Protein AF-A0A5K1BWI5-F1 (afdb_monomer_lite)

Foldseek 3Di:
DDWDWDDPVVDTDIDDDDDPVVVVVVVVVVVVCVVVCVVVVVDDPPDDDDPVDDPVVVVVVVVVVCVPDPCSVPCPPNDDDDDDDDDDPCPVVPDDPVVVD

Sequence (101 aa):
VGIEFMDLYSYLIPVYEIEPLEKITDAYLDQYLWYEGDKRHLFPNWIKPADSEPPPLLVYKWCQGINNLQDVWDTSEGQCVVMLQTKFEKFFEKIDLTLLN

Secondary structure (DSSP, 8-state):
-EEEEEE-SS-EEEEEE--HHHHHHHHHHHHHHHHHHHHTT-S-TTSSS-TT--HHHHHHHHHHHHHTSTTTT--TTS----------TTTGGG--HHHH-

Organism: NCBI:txid210225

Structure (mmCIF, N/CA/C/O backbone):
data_AF-A0A5K1BWI5-F1
#
_entry.id   AF-A0A5K1BWI5-F1
#
loop_
_atom_site.group_PDB
_atom_site.id
_atom_site.type_symbol
_atom_site.label_atom_id
_atom_site.label_alt_id
_atom_site.label_comp_id
_atom_site.label_asym_id
_atom_site.label_entity_id
_atom_site.label_seq_id
_atom_site.pdbx_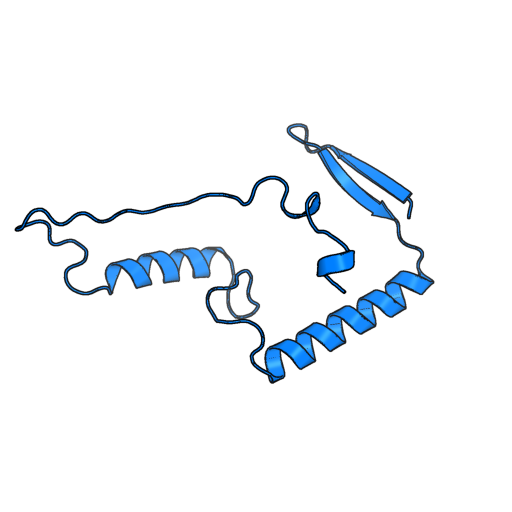PDB_ins_code
_atom_site.Cartn_x
_atom_site.Cartn_y
_atom_site.Cartn_z
_atom_site.occupancy
_atom_site.B_iso_or_equiv
_atom_site.auth_seq_id
_atom_site.auth_comp_id
_atom_site.auth_asym_id
_atom_site.auth_atom_id
_atom_site.pdbx_PDB_model_num
ATOM 1 N N . VAL A 1 1 ? 21.129 1.675 -16.507 1.00 76.81 1 VAL A N 1
ATOM 2 C CA . VAL A 1 1 ? 20.264 2.501 -15.637 1.00 76.81 1 VAL A CA 1
ATOM 3 C C . VAL A 1 1 ? 21.103 3.571 -14.960 1.00 76.81 1 VAL A C 1
ATOM 5 O O . VAL A 1 1 ? 21.991 3.223 -14.187 1.00 76.81 1 VAL A O 1
ATOM 8 N N . GLY A 1 2 ? 20.886 4.841 -15.305 1.00 90.56 2 GLY A N 1
ATOM 9 C CA . GLY A 1 2 ? 21.454 5.977 -14.570 1.00 90.56 2 GLY A CA 1
ATOM 10 C C . GLY A 1 2 ? 20.673 6.227 -13.277 1.00 90.56 2 GLY A C 1
ATOM 11 O O . GLY A 1 2 ? 19.509 5.833 -13.183 1.00 90.56 2 GLY A O 1
ATOM 12 N N . ILE A 1 3 ? 21.300 6.852 -12.279 1.00 95.31 3 ILE A N 1
ATOM 13 C CA . ILE A 1 3 ? 20.622 7.269 -11.047 1.00 95.31 3 ILE A CA 1
ATOM 14 C C . ILE A 1 3 ? 20.948 8.728 -10.740 1.00 95.31 3 ILE A C 1
ATOM 16 O O . ILE A 1 3 ? 22.113 9.122 -10.682 1.00 95.31 3 ILE A O 1
ATOM 20 N N . GLU A 1 4 ? 19.901 9.508 -10.515 1.00 96.19 4 GLU A N 1
ATOM 21 C CA . GLU A 1 4 ? 19.967 10.880 -10.026 1.00 96.19 4 GLU A CA 1
ATOM 22 C C . GLU A 1 4 ? 19.163 10.995 -8.731 1.00 96.19 4 GLU A C 1
ATOM 24 O O . GLU A 1 4 ? 18.343 10.133 -8.411 1.00 96.19 4 GLU A O 1
ATOM 29 N N . PHE A 1 5 ? 19.394 12.058 -7.964 1.00 96.69 5 PHE A N 1
ATOM 30 C CA . PHE A 1 5 ? 18.642 12.318 -6.742 1.00 96.69 5 PHE A CA 1
ATOM 31 C C . PHE A 1 5 ? 17.897 13.637 -6.862 1.00 96.69 5 PHE A C 1
ATOM 33 O O . PHE A 1 5 ? 18.501 14.694 -7.034 1.00 96.69 5 PHE A O 1
ATOM 40 N N . MET A 1 6 ? 16.575 13.562 -6.738 1.00 96.88 6 MET A N 1
ATOM 41 C CA . MET A 1 6 ? 15.735 14.738 -6.596 1.00 96.88 6 MET A CA 1
ATOM 42 C C . MET A 1 6 ? 15.766 15.191 -5.140 1.00 96.88 6 MET A C 1
ATOM 44 O O . MET A 1 6 ? 15.437 14.419 -4.236 1.00 96.88 6 MET A O 1
ATOM 48 N N . ASP A 1 7 ? 16.157 16.442 -4.925 1.00 97.06 7 ASP A N 1
ATOM 49 C CA . ASP A 1 7 ? 16.208 17.045 -3.600 1.00 97.06 7 ASP A CA 1
ATOM 50 C C . ASP A 1 7 ? 14.876 17.724 -3.260 1.00 97.06 7 ASP A C 1
ATOM 52 O O . ASP A 1 7 ? 14.443 18.654 -3.941 1.00 97.06 7 ASP A O 1
ATOM 56 N N . LEU A 1 8 ? 14.220 17.248 -2.198 1.00 96.25 8 LEU A N 1
ATOM 57 C CA . LEU A 1 8 ? 13.012 17.853 -1.632 1.00 96.25 8 LEU A CA 1
ATOM 58 C C . LEU A 1 8 ? 13.313 18.676 -0.370 1.00 96.25 8 LEU A C 1
ATOM 60 O O . LEU A 1 8 ? 12.422 18.901 0.455 1.00 96.25 8 LEU A O 1
ATOM 64 N N . TYR A 1 9 ? 14.579 19.058 -0.173 1.00 95.25 9 TYR A N 1
ATOM 65 C CA . TYR A 1 9 ? 15.145 19.811 0.955 1.00 95.25 9 TYR A CA 1
ATOM 66 C C . TYR A 1 9 ? 15.012 19.151 2.336 1.00 95.25 9 TYR A C 1
ATOM 68 O O . TYR A 1 9 ? 15.568 19.632 3.321 1.00 95.25 9 TYR A O 1
ATOM 76 N N . SER A 1 10 ? 14.271 18.050 2.421 1.00 96.81 10 SER A N 1
ATOM 77 C CA . SER A 1 10 ? 13.993 17.281 3.636 1.00 96.81 10 SER A CA 1
ATOM 78 C C . SER A 1 10 ? 14.459 15.834 3.509 1.00 96.81 10 SER A C 1
ATOM 80 O O . SER A 1 10 ? 14.918 15.238 4.479 1.00 96.81 10 SER A O 1
ATOM 82 N N . TYR A 1 11 ? 14.366 15.278 2.306 1.00 95.25 11 TYR A N 1
ATOM 83 C CA . TYR A 1 11 ? 14.877 13.969 1.939 1.00 95.25 11 TYR A CA 1
ATOM 84 C C . TYR A 1 11 ? 15.168 13.945 0.438 1.00 95.25 11 TYR A C 1
ATOM 86 O O . TYR A 1 11 ? 14.705 14.805 -0.316 1.00 95.25 11 TYR A O 1
ATOM 94 N N . LEU A 1 12 ? 15.945 12.949 0.022 1.00 96.44 12 LEU A N 1
ATOM 95 C CA . LEU A 1 12 ? 16.287 12.713 -1.374 1.00 96.44 12 LEU A CA 1
ATOM 96 C C . LEU A 1 12 ? 15.433 11.571 -1.924 1.00 96.44 12 LEU A C 1
ATOM 98 O O . LEU A 1 12 ? 15.242 10.559 -1.244 1.00 96.44 12 LEU A O 1
ATOM 102 N N . ILE A 1 13 ? 14.955 11.716 -3.157 1.00 96.81 13 ILE A N 1
ATOM 103 C CA . ILE A 1 13 ? 14.265 10.651 -3.891 1.00 96.81 13 ILE A CA 1
ATOM 104 C C . ILE A 1 13 ? 15.173 10.170 -5.028 1.00 96.81 13 ILE A C 1
ATOM 106 O O . ILE A 1 13 ? 15.614 11.005 -5.822 1.00 96.81 13 ILE A O 1
ATOM 110 N N . PRO A 1 14 ? 15.449 8.858 -5.145 1.00 96.69 14 PRO A N 1
ATOM 111 C CA . PRO A 1 14 ? 16.168 8.324 -6.293 1.00 96.69 14 PRO A CA 1
ATOM 112 C C . PRO A 1 14 ? 15.294 8.389 -7.553 1.00 96.69 14 PRO A C 1
ATOM 114 O O . PRO A 1 14 ? 14.138 7.964 -7.547 1.00 96.69 14 PRO A O 1
ATOM 117 N N . VAL A 1 15 ? 15.861 8.897 -8.642 1.00 97.00 15 VAL A N 1
ATOM 118 C CA . VAL A 1 15 ? 15.256 8.949 -9.975 1.00 97.00 15 VAL A CA 1
ATOM 119 C C . VAL A 1 15 ? 16.095 8.081 -10.904 1.00 97.00 15 VAL A C 1
ATOM 121 O O . VAL A 1 15 ? 17.294 8.307 -11.063 1.00 97.00 15 VAL A O 1
ATOM 124 N N . TYR A 1 16 ? 15.468 7.068 -11.499 1.00 96.56 16 TYR A N 1
ATOM 125 C CA . TYR A 1 16 ? 16.145 6.102 -12.361 1.00 96.56 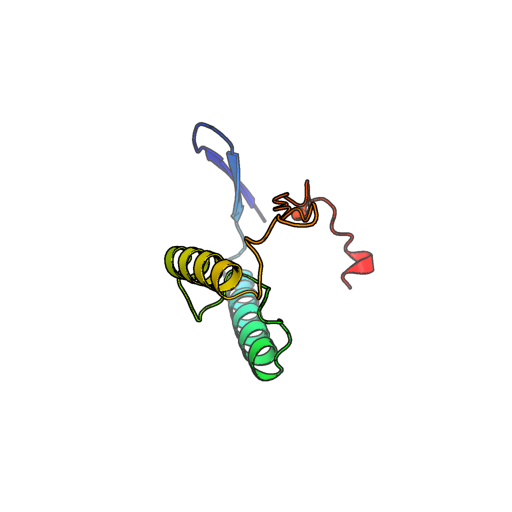16 TYR A CA 1
ATOM 126 C C . TYR A 1 16 ? 15.972 6.460 -13.836 1.00 96.56 16 TYR A C 1
ATOM 128 O O . TYR A 1 16 ? 14.852 6.626 -14.324 1.00 96.56 16 TYR A O 1
ATOM 136 N N . GLU A 1 17 ? 17.083 6.521 -14.565 1.00 96.19 17 GLU A N 1
ATOM 137 C CA . GLU A 1 17 ? 17.086 6.722 -16.009 1.00 96.19 17 GLU A CA 1
ATOM 138 C C . GLU A 1 17 ? 17.239 5.379 -16.735 1.00 96.19 17 GLU A C 1
ATOM 140 O O . GLU A 1 17 ? 18.283 4.721 -16.671 1.00 96.19 17 GLU A O 1
ATOM 145 N N . ILE A 1 18 ? 16.170 4.975 -17.421 1.00 95.69 18 ILE A N 1
ATOM 146 C CA . ILE A 1 18 ? 16.094 3.754 -18.237 1.00 95.69 18 ILE A CA 1
ATOM 147 C C . ILE A 1 18 ? 16.282 4.104 -19.724 1.00 95.69 18 ILE A C 1
ATOM 149 O O . ILE A 1 18 ? 15.984 5.231 -20.144 1.00 95.69 18 ILE A O 1
ATOM 153 N N . GLU A 1 19 ? 16.754 3.160 -20.538 1.00 96.69 19 GLU A N 1
ATOM 154 C CA . GLU A 1 19 ? 16.851 3.342 -21.988 1.00 96.69 19 GLU A CA 1
ATOM 155 C C . GLU A 1 19 ? 15.447 3.490 -22.619 1.00 96.69 19 GLU A C 1
ATOM 157 O O . GLU A 1 19 ? 14.525 2.771 -22.233 1.00 96.69 19 GLU A O 1
ATOM 162 N N . PRO A 1 20 ? 15.230 4.391 -23.601 1.00 96.75 20 PRO A N 1
ATOM 163 C CA . PRO A 1 20 ? 13.910 4.572 -24.211 1.00 96.75 20 PRO A CA 1
ATOM 164 C C . PRO A 1 20 ? 13.307 3.306 -24.834 1.00 96.75 20 PRO A C 1
ATOM 166 O O . PRO A 1 20 ? 12.095 3.120 -24.753 1.00 96.75 20 PRO A O 1
ATOM 169 N N . LEU A 1 21 ? 14.124 2.441 -25.445 1.00 96.12 21 LEU A N 1
ATOM 170 C CA . LEU A 1 21 ? 13.639 1.204 -26.063 1.00 96.12 21 LEU A CA 1
ATOM 171 C C . LEU A 1 21 ? 13.170 0.187 -25.009 1.00 96.12 21 LEU A C 1
ATOM 173 O O . LEU A 1 21 ? 12.115 -0.427 -25.175 1.00 96.12 21 LEU A O 1
ATOM 177 N N . GLU A 1 22 ? 13.909 0.063 -23.904 1.00 97.00 22 GLU A N 1
ATOM 178 C CA . GLU A 1 22 ? 13.526 -0.764 -22.751 1.00 97.00 22 GLU A CA 1
ATOM 179 C C . GLU A 1 22 ? 12.225 -0.244 -22.117 1.00 97.00 22 GLU A C 1
ATOM 181 O O . GLU A 1 22 ? 11.283 -1.016 -21.942 1.00 97.00 22 GLU A O 1
ATOM 186 N N . LYS A 1 23 ? 12.094 1.081 -21.924 1.00 96.75 23 LYS A N 1
ATOM 187 C CA . LYS A 1 23 ? 10.872 1.706 -21.371 1.00 96.75 23 LYS A CA 1
ATOM 188 C C . LYS A 1 23 ? 9.603 1.346 -22.136 1.00 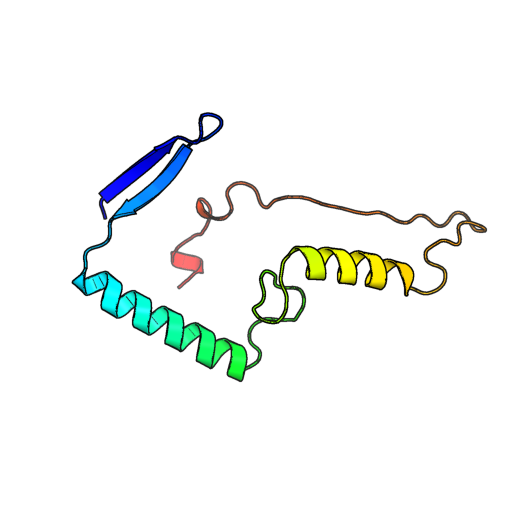96.75 23 LYS A C 1
ATOM 190 O O . LYS A 1 23 ? 8.554 1.215 -21.518 1.00 96.75 23 LYS A O 1
ATOM 195 N N . ILE A 1 24 ? 9.665 1.231 -23.465 1.00 97.75 24 ILE A N 1
ATOM 196 C CA . ILE A 1 24 ? 8.490 0.867 -24.275 1.00 97.75 24 ILE A CA 1
ATOM 197 C C . ILE A 1 24 ? 8.027 -0.550 -23.924 1.00 97.75 24 ILE A C 1
ATOM 199 O O . ILE A 1 24 ? 6.828 -0.792 -23.780 1.00 97.75 24 ILE A O 1
ATOM 203 N N . THR A 1 25 ? 8.977 -1.470 -23.768 1.00 98.06 25 THR A N 1
ATOM 204 C CA . THR A 1 25 ? 8.689 -2.868 -23.432 1.00 98.06 25 THR A CA 1
ATOM 205 C C . THR A 1 25 ? 8.153 -2.982 -22.007 1.00 98.06 25 THR A C 1
ATOM 207 O O . THR A 1 25 ? 7.127 -3.629 -21.796 1.00 98.06 25 THR A O 1
ATOM 210 N N . ASP A 1 26 ? 8.776 -2.287 -21.053 1.00 98.00 26 ASP A N 1
ATOM 211 C CA . ASP A 1 26 ? 8.353 -2.282 -19.649 1.00 98.00 26 ASP A CA 1
ATOM 212 C C . ASP A 1 26 ? 6.971 -1.648 -19.472 1.00 98.00 26 ASP A C 1
ATOM 214 O O . ASP A 1 26 ? 6.125 -2.190 -18.763 1.00 98.00 26 ASP A O 1
ATOM 218 N N . ALA A 1 27 ? 6.699 -0.539 -20.168 1.00 98.25 27 ALA A N 1
ATOM 219 C CA . ALA A 1 27 ? 5.392 0.110 -20.140 1.00 98.25 27 ALA A CA 1
ATOM 220 C C . ALA A 1 27 ? 4.294 -0.797 -20.714 1.00 98.25 27 ALA A C 1
ATOM 222 O O . ALA A 1 27 ? 3.190 -0.845 -20.177 1.00 98.25 27 ALA A O 1
ATOM 223 N N . TYR A 1 28 ? 4.584 -1.541 -21.786 1.00 98.31 28 TYR A N 1
ATOM 224 C CA . TYR A 1 28 ? 3.637 -2.518 -22.320 1.00 98.31 28 TYR A CA 1
ATOM 225 C C . TYR A 1 28 ? 3.377 -3.658 -21.325 1.00 98.31 28 TYR A C 1
ATOM 227 O O . TYR A 1 28 ? 2.224 -4.043 -21.113 1.00 98.31 28 TYR A O 1
ATOM 235 N N . LEU A 1 29 ? 4.435 -4.186 -20.700 1.00 98.44 29 LEU A N 1
ATOM 236 C CA . LEU A 1 29 ? 4.327 -5.267 -19.725 1.00 98.44 29 LEU A CA 1
ATOM 237 C C . LEU A 1 29 ? 3.527 -4.841 -18.487 1.00 98.44 29 LEU A C 1
ATOM 239 O O . LEU A 1 29 ? 2.647 -5.588 -18.065 1.00 98.44 29 LEU A O 1
ATOM 243 N N . ASP A 1 30 ? 3.781 -3.648 -17.948 1.00 98.31 30 ASP A N 1
ATOM 244 C CA . ASP A 1 30 ? 3.037 -3.078 -16.818 1.00 98.31 30 ASP A CA 1
ATOM 245 C C . ASP A 1 30 ? 1.530 -3.030 -17.110 1.00 98.31 30 ASP A C 1
ATOM 247 O O . ASP A 1 30 ? 0.728 -3.601 -16.369 1.00 98.31 30 ASP A O 1
ATOM 251 N N . GLN A 1 31 ? 1.144 -2.450 -18.249 1.00 98.25 31 GLN A N 1
ATOM 252 C CA . GLN A 1 31 ? -0.264 -2.344 -18.636 1.00 98.25 31 GLN A CA 1
ATOM 253 C C . GLN A 1 31 ? -0.926 -3.715 -18.805 1.00 98.25 31 GLN A C 1
ATOM 255 O O . GLN A 1 31 ? -2.063 -3.922 -18.375 1.00 98.25 31 GLN A O 1
ATOM 260 N N . TYR A 1 32 ? -0.213 -4.669 -19.405 1.00 98.38 32 TYR A N 1
ATOM 261 C CA . TYR A 1 32 ? -0.712 -6.029 -19.565 1.00 98.38 32 TYR A CA 1
ATOM 262 C C . TYR A 1 32 ? -0.922 -6.728 -18.213 1.00 98.38 32 TYR A C 1
ATOM 264 O O . TYR A 1 32 ? -1.976 -7.332 -17.993 1.00 98.38 32 TYR A O 1
ATOM 272 N N . LEU A 1 33 ? 0.050 -6.629 -17.300 1.00 98.31 33 LEU A N 1
ATOM 273 C CA . LEU A 1 33 ? -0.016 -7.250 -15.977 1.00 98.31 33 LEU A CA 1
ATOM 274 C C . LEU A 1 33 ? -1.144 -6.664 -15.125 1.00 98.31 33 LEU A C 1
ATOM 276 O O . LEU A 1 33 ? -1.875 -7.432 -14.499 1.00 98.31 33 LEU A O 1
ATOM 280 N N . TRP A 1 34 ? -1.334 -5.343 -15.134 1.00 97.81 34 TRP A N 1
ATOM 281 C CA . TRP A 1 34 ? -2.441 -4.707 -14.415 1.00 97.81 34 TRP A CA 1
ATOM 282 C C . TRP A 1 34 ? -3.802 -5.151 -14.940 1.00 97.81 34 TRP A C 1
ATOM 284 O O . TRP A 1 34 ? -4.660 -5.557 -14.154 1.00 97.81 34 TRP A O 1
ATOM 294 N N . TYR A 1 35 ? -3.984 -5.147 -16.263 1.00 97.50 35 TYR A N 1
ATOM 295 C CA . TYR A 1 35 ? -5.237 -5.571 -16.884 1.00 97.50 35 TYR A CA 1
ATOM 296 C C . TYR A 1 35 ? -5.576 -7.034 -16.562 1.00 97.50 35 TYR A C 1
ATOM 298 O O . TYR A 1 35 ? -6.688 -7.357 -16.139 1.00 97.50 35 TYR A O 1
ATOM 306 N N . GLU A 1 36 ? -4.614 -7.939 -16.736 1.00 98.25 36 GLU A N 1
ATOM 307 C CA . GLU A 1 36 ? -4.818 -9.364 -16.481 1.00 98.25 36 GLU A CA 1
ATOM 308 C C . GLU A 1 36 ? -4.892 -9.698 -14.979 1.00 98.25 36 GLU A C 1
ATOM 310 O O . GLU A 1 36 ? -5.524 -10.693 -14.607 1.00 98.25 36 GLU A O 1
ATOM 315 N N . GLY A 1 37 ? -4.281 -8.876 -14.121 1.00 97.25 37 GLY A N 1
ATOM 316 C CA . GLY A 1 37 ? -4.367 -8.962 -12.665 1.00 97.25 37 GLY A CA 1
ATOM 317 C C . GLY A 1 37 ? -5.751 -8.582 -12.139 1.00 97.25 37 GLY A C 1
ATOM 318 O O . GLY A 1 37 ? -6.340 -9.349 -11.375 1.00 97.25 37 GLY A O 1
ATOM 319 N N . ASP A 1 38 ? -6.307 -7.455 -12.591 1.00 95.62 38 ASP A N 1
ATOM 320 C CA . ASP A 1 38 ? -7.654 -7.015 -12.199 1.00 95.62 38 ASP A CA 1
ATOM 321 C C . ASP A 1 38 ? -8.737 -7.974 -12.713 1.00 95.62 38 ASP A C 1
ATOM 323 O O . ASP A 1 38 ? -9.595 -8.428 -11.953 1.00 95.62 38 ASP A O 1
ATOM 327 N N . LYS A 1 39 ? -8.622 -8.410 -13.974 1.00 96.81 39 LYS A N 1
ATOM 328 C CA . LYS A 1 39 ? -9.528 -9.391 -14.595 1.00 96.81 39 LYS A CA 1
ATOM 329 C C . LYS A 1 39 ? -9.613 -10.715 -13.831 1.00 96.81 39 LYS A C 1
ATOM 331 O O . LYS A 1 39 ? -10.648 -11.379 -13.872 1.00 96.81 39 LYS A O 1
ATOM 336 N N . ARG A 1 40 ? -8.528 -11.128 -13.169 1.00 97.81 40 ARG A N 1
ATOM 337 C CA . ARG A 1 40 ? -8.479 -12.341 -12.333 1.00 97.81 40 ARG A CA 1
ATOM 338 C C . ARG A 1 40 ? -8.720 -12.066 -10.849 1.00 97.81 40 ARG A C 1
ATOM 340 O O . ARG A 1 40 ? -8.644 -13.005 -10.062 1.00 97.81 40 ARG A O 1
ATOM 347 N N . HIS A 1 41 ? -8.997 -10.820 -10.468 1.00 95.75 41 HIS A N 1
ATOM 348 C CA . HIS A 1 41 ? -9.123 -10.384 -9.078 1.00 95.75 41 HIS A CA 1
ATOM 349 C C . HIS A 1 41 ? -7.911 -10.779 -8.218 1.00 95.75 41 HIS A C 1
ATOM 351 O O . HIS A 1 41 ? -8.058 -11.237 -7.086 1.00 95.75 41 HIS A O 1
ATOM 357 N N . LEU A 1 42 ? -6.701 -10.614 -8.770 1.00 97.62 42 LEU A N 1
ATOM 358 C CA . LEU A 1 42 ? -5.449 -10.953 -8.089 1.00 97.62 42 LEU A CA 1
ATOM 359 C C . LEU A 1 42 ? -5.251 -10.129 -6.807 1.00 97.62 42 LEU A C 1
ATOM 361 O O . LEU A 1 42 ? -4.765 -10.650 -5.804 1.00 97.62 42 LEU A O 1
ATOM 365 N N . PHE A 1 43 ? -5.628 -8.849 -6.840 1.00 96.38 43 PHE A N 1
ATOM 366 C CA . PHE A 1 43 ? -5.454 -7.927 -5.723 1.00 96.38 43 PHE A CA 1
ATOM 367 C C . PHE A 1 43 ? -6.750 -7.795 -4.902 1.00 96.38 43 PHE A C 1
ATOM 369 O O . PHE A 1 43 ? -7.767 -7.342 -5.432 1.00 96.38 43 PHE A O 1
ATOM 376 N N . PRO A 1 44 ? -6.748 -8.157 -3.606 1.00 96.25 44 PRO A N 1
ATOM 377 C CA . PRO A 1 44 ? -7.898 -7.961 -2.727 1.00 96.25 44 PRO A CA 1
ATOM 378 C C . PRO A 1 44 ? -8.155 -6.482 -2.399 1.00 96.25 44 PRO A C 1
ATOM 380 O O . PRO A 1 44 ? -7.278 -5.625 -2.495 1.00 96.25 44 PRO A O 1
ATOM 383 N N . ASN A 1 45 ? -9.370 -6.193 -1.929 1.00 93.31 45 ASN A N 1
ATOM 384 C CA . ASN A 1 45 ? -9.889 -4.835 -1.711 1.00 93.31 45 ASN A CA 1
ATOM 385 C C . ASN A 1 45 ? -9.117 -3.970 -0.690 1.00 93.31 45 ASN A C 1
ATOM 387 O O . ASN A 1 45 ? -9.291 -2.749 -0.695 1.00 93.31 45 ASN A O 1
ATOM 391 N N . TRP A 1 46 ? -8.302 -4.565 0.186 1.00 95.88 46 TRP A N 1
ATOM 392 C CA . TRP A 1 46 ? -7.480 -3.843 1.165 1.00 95.88 46 TRP A CA 1
ATOM 393 C C . TRP A 1 46 ? -6.159 -3.320 0.590 1.00 95.88 46 TRP A C 1
ATOM 395 O O . TRP A 1 46 ? -5.494 -2.519 1.247 1.00 95.88 46 TRP A O 1
ATOM 405 N N . ILE A 1 47 ? -5.766 -3.742 -0.617 1.00 96.50 47 ILE A N 1
ATOM 406 C CA . ILE A 1 47 ? -4.595 -3.184 -1.297 1.00 96.50 47 ILE A CA 1
ATOM 407 C C . ILE A 1 47 ? -4.964 -1.801 -1.835 1.00 96.50 47 ILE A C 1
ATOM 409 O O . ILE A 1 47 ? -5.943 -1.636 -2.562 1.00 96.50 47 ILE A O 1
ATOM 413 N N . LYS A 1 48 ? -4.190 -0.793 -1.427 1.00 95.94 48 LYS A N 1
ATOM 414 C CA . LYS A 1 48 ? -4.351 0.613 -1.810 1.00 95.94 48 LYS A CA 1
ATOM 415 C C . LYS A 1 48 ? -2.984 1.178 -2.208 1.00 95.94 48 LYS A C 1
ATOM 417 O O . LYS A 1 48 ? -1.993 0.783 -1.591 1.00 95.94 48 LYS A O 1
ATOM 422 N N . PRO A 1 49 ? -2.902 2.113 -3.170 1.00 95.94 49 PRO A N 1
ATOM 423 C CA . PRO A 1 49 ? -3.996 2.785 -3.888 1.00 95.94 49 PRO A CA 1
ATOM 424 C C . PRO A 1 49 ? -4.733 1.874 -4.886 1.00 95.94 49 PRO A C 1
ATOM 426 O O . PRO A 1 49 ? -4.186 0.869 -5.320 1.00 95.94 49 PRO A O 1
ATOM 429 N N . ALA A 1 50 ? -5.980 2.221 -5.217 1.00 93.25 50 ALA A N 1
ATOM 430 C CA . ALA A 1 50 ? -6.801 1.513 -6.203 1.00 93.25 50 ALA A CA 1
ATOM 431 C C . ALA A 1 50 ? -7.559 2.520 -7.082 1.00 93.25 50 ALA A C 1
ATOM 433 O O . ALA A 1 50 ? -8.023 3.539 -6.570 1.00 93.25 50 ALA A O 1
ATOM 434 N N . ASP A 1 51 ? -7.767 2.200 -8.360 1.00 93.00 51 ASP A N 1
ATOM 435 C CA . ASP A 1 51 ? -8.340 3.123 -9.362 1.00 93.00 51 ASP A CA 1
ATOM 436 C C . ASP A 1 51 ? -9.780 3.564 -9.065 1.00 93.00 51 ASP A C 1
ATOM 438 O O . ASP A 1 51 ? -10.251 4.594 -9.540 1.00 93.00 51 ASP A O 1
ATOM 442 N N . SER A 1 52 ? -10.489 2.793 -8.240 1.00 91.94 52 SER A N 1
ATOM 443 C CA . SER A 1 52 ? -11.881 3.057 -7.869 1.00 91.94 52 SER A CA 1
ATOM 444 C C . SER A 1 52 ? -12.098 4.337 -7.052 1.00 91.94 52 SER A C 1
ATOM 446 O O . SER A 1 52 ? -13.237 4.797 -6.941 1.00 91.94 52 SER A O 1
ATOM 448 N N . GLU A 1 53 ? -11.058 4.886 -6.412 1.00 93.94 53 GLU A N 1
ATOM 449 C CA . GLU A 1 53 ? -11.224 6.002 -5.482 1.00 93.94 53 GLU A CA 1
ATOM 450 C C . GLU A 1 53 ? -9.966 6.858 -5.273 1.00 93.94 53 GLU A C 1
ATOM 452 O O . GLU A 1 53 ? -8.857 6.333 -5.187 1.00 93.94 53 GLU A O 1
ATOM 457 N N . PRO A 1 54 ? -10.121 8.183 -5.097 1.00 96.81 54 PRO A N 1
ATOM 458 C CA . PRO A 1 54 ? -9.014 9.050 -4.719 1.00 96.81 54 PRO A CA 1
ATOM 459 C C . PRO A 1 54 ? -8.687 8.941 -3.212 1.00 96.81 54 PRO A C 1
ATOM 461 O O . PRO A 1 54 ? -9.565 8.604 -2.409 1.00 96.81 54 PRO A O 1
ATOM 464 N N . PRO A 1 55 ? -7.466 9.320 -2.777 1.00 96.44 55 PRO A N 1
ATOM 465 C CA . PRO A 1 55 ? -7.048 9.206 -1.376 1.00 96.44 55 PRO A CA 1
ATOM 466 C C . PRO A 1 55 ? -7.973 9.883 -0.344 1.00 96.44 55 PRO A C 1
ATOM 468 O O . PRO A 1 55 ? -8.223 9.278 0.698 1.00 96.44 55 PRO A O 1
ATOM 471 N N . PRO A 1 56 ? -8.556 11.078 -0.588 1.00 97.56 56 PRO A N 1
ATOM 472 C CA . PRO A 1 56 ? -9.508 11.665 0.358 1.00 97.56 56 PRO A CA 1
ATOM 473 C C . PRO A 1 56 ? -10.779 10.822 0.544 1.00 97.56 56 PRO A C 1
ATOM 475 O O . PRO A 1 56 ? -11.306 10.736 1.653 1.00 97.56 56 PRO A O 1
ATOM 478 N N . LEU A 1 57 ? -11.257 10.165 -0.521 1.00 96.62 57 LEU A N 1
ATOM 479 C CA . LEU A 1 57 ? -12.423 9.283 -0.447 1.00 96.62 57 LEU A CA 1
ATOM 480 C C . LEU A 1 57 ? -12.095 7.989 0.308 1.00 96.62 57 LEU A C 1
ATOM 482 O O . LEU A 1 57 ? -12.935 7.509 1.065 1.00 96.62 57 LEU A O 1
ATOM 486 N N . LEU A 1 58 ? -10.874 7.466 0.164 1.00 96.81 58 LEU A N 1
ATOM 487 C CA . LEU A 1 58 ? -10.395 6.329 0.955 1.00 96.81 58 LEU A CA 1
ATOM 488 C C . LEU A 1 58 ? -10.442 6.640 2.459 1.00 96.81 58 LEU A C 1
ATOM 490 O O . LEU A 1 58 ? -10.972 5.843 3.231 1.00 96.81 58 LEU A O 1
ATOM 494 N N . VAL A 1 59 ? -9.946 7.813 2.876 1.00 97.56 59 VAL A N 1
ATOM 495 C CA . VAL A 1 59 ? -10.006 8.249 4.285 1.00 97.56 59 VAL A CA 1
ATOM 496 C C . VAL A 1 59 ? -11.455 8.352 4.757 1.00 97.56 59 VAL A C 1
ATOM 498 O O . VAL A 1 59 ? -11.790 7.863 5.833 1.00 97.56 59 VAL A O 1
ATOM 501 N N . TYR A 1 60 ? -12.335 8.931 3.936 1.00 98.00 60 TYR A N 1
ATOM 502 C CA . TYR A 1 60 ? -13.757 9.023 4.257 1.00 98.00 60 TYR A CA 1
ATOM 503 C C . TYR A 1 60 ? -14.399 7.641 4.460 1.00 98.00 60 TYR A C 1
ATOM 505 O O . TYR A 1 60 ? -15.034 7.406 5.489 1.00 98.00 60 TYR A O 1
ATOM 513 N N . LYS A 1 61 ? -14.190 6.704 3.526 1.00 97.38 61 LYS A N 1
ATOM 514 C CA . LYS A 1 61 ? -14.716 5.335 3.631 1.00 97.38 61 LYS A CA 1
ATOM 515 C C . LYS A 1 61 ? -14.126 4.572 4.812 1.00 97.38 61 LYS A C 1
ATOM 517 O O . LYS A 1 61 ? -14.841 3.782 5.415 1.00 97.38 61 LYS A O 1
ATOM 522 N N . TRP A 1 62 ? -12.865 4.813 5.171 1.00 97.31 62 TRP A N 1
ATOM 523 C CA . TRP A 1 62 ? -12.243 4.226 6.359 1.00 97.31 62 TRP A CA 1
ATOM 524 C C . TRP A 1 62 ? -12.936 4.692 7.645 1.00 97.31 62 TRP A C 1
ATOM 526 O O . TRP A 1 62 ? -13.374 3.867 8.446 1.00 97.31 62 TRP A O 1
ATOM 536 N N . CYS A 1 63 ? -13.116 6.007 7.807 1.00 97.94 63 CYS A N 1
ATOM 537 C CA . CYS A 1 63 ? -13.833 6.579 8.948 1.00 97.94 63 CYS A CA 1
ATOM 538 C C . CYS A 1 63 ? -15.279 6.069 9.025 1.00 97.94 63 CYS A C 1
ATOM 540 O O . CYS A 1 63 ? -15.751 5.691 10.096 1.00 97.94 63 CYS A O 1
ATOM 542 N N . GLN A 1 64 ? -15.970 6.020 7.882 1.00 98.12 64 GLN A N 1
ATOM 543 C CA . GLN A 1 64 ? -17.322 5.473 7.795 1.00 98.12 64 GLN A CA 1
ATOM 544 C C . GLN A 1 64 ? -17.350 3.975 8.136 1.00 98.12 64 GLN A C 1
ATOM 546 O O . GLN A 1 64 ? -18.245 3.528 8.846 1.00 98.12 64 GLN A O 1
ATOM 551 N N . GLY A 1 65 ? -16.367 3.210 7.661 1.00 97.44 65 GLY A N 1
ATOM 552 C CA . GLY A 1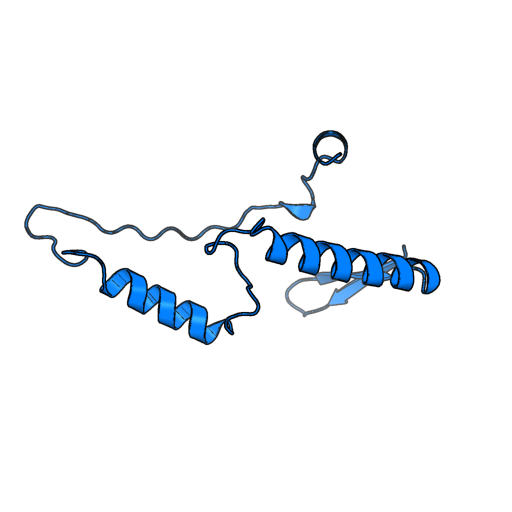 65 ? -16.237 1.779 7.908 1.00 97.44 65 GLY A CA 1
ATOM 553 C C . GLY A 1 65 ? -16.099 1.457 9.390 1.00 97.44 65 GLY A C 1
ATOM 554 O O . GLY A 1 65 ? -16.827 0.599 9.876 1.00 97.44 65 GLY A O 1
ATOM 555 N N . ILE A 1 66 ? -15.247 2.190 10.116 1.00 97.81 66 ILE A N 1
ATOM 556 C CA . ILE A 1 66 ? -15.118 2.053 11.576 1.00 97.81 66 ILE A CA 1
ATOM 557 C C . ILE A 1 66 ? -16.447 2.375 12.259 1.00 97.81 66 ILE A C 1
ATOM 559 O O . ILE A 1 66 ? -16.903 1.607 13.096 1.00 97.81 66 ILE A O 1
ATOM 563 N N . ASN A 1 67 ? -17.095 3.480 11.885 1.00 97.75 67 ASN A N 1
ATOM 564 C CA . ASN A 1 67 ? -18.324 3.918 12.545 1.00 97.75 67 ASN A CA 1
ATOM 565 C C . ASN A 1 67 ? -19.529 2.990 12.302 1.00 97.75 67 ASN A C 1
ATOM 567 O O . ASN A 1 67 ? -20.484 3.011 13.070 1.00 97.75 67 ASN A O 1
ATOM 571 N N . ASN A 1 68 ? -19.493 2.190 11.236 1.00 98.06 68 ASN A N 1
ATOM 572 C CA . ASN A 1 68 ? -20.531 1.213 10.914 1.00 98.06 68 ASN A CA 1
ATOM 573 C C . ASN A 1 68 ? -20.334 -0.141 11.624 1.00 98.06 68 ASN A C 1
ATOM 575 O O . ASN A 1 68 ? -21.129 -1.056 11.404 1.00 98.06 68 ASN A O 1
ATOM 579 N N . LEU A 1 69 ? -19.278 -0.307 12.426 1.00 97.75 69 LEU A N 1
ATOM 580 C CA . LEU A 1 69 ? -19.059 -1.520 13.211 1.00 97.75 69 LEU A CA 1
ATOM 581 C C . LEU A 1 69 ? -20.018 -1.571 14.410 1.00 97.75 69 LEU A C 1
ATOM 583 O O . LEU A 1 69 ? -20.298 -0.560 15.052 1.00 97.75 69 LEU A O 1
ATOM 587 N N . GLN A 1 70 ? -20.504 -2.774 14.715 1.00 97.50 70 GLN A N 1
ATOM 588 C CA . GLN A 1 70 ? -21.423 -3.013 15.825 1.00 97.50 70 GLN A CA 1
ATOM 589 C C . GLN A 1 70 ? -20.738 -2.723 17.166 1.00 97.50 70 GLN A C 1
ATOM 591 O O . GLN A 1 70 ? -19.649 -3.236 17.414 1.00 97.50 70 GLN A O 1
ATOM 596 N N . ASP A 1 71 ? -21.382 -1.904 18.004 1.00 96.31 71 ASP A N 1
ATOM 597 C CA . ASP A 1 71 ? -20.955 -1.556 19.370 1.00 96.31 71 ASP A CA 1
ATOM 598 C C . ASP A 1 71 ? -19.492 -1.088 19.490 1.00 96.31 71 ASP A C 1
ATOM 600 O O . ASP A 1 71 ? -18.884 -1.155 20.552 1.00 96.31 71 ASP A O 1
ATOM 604 N N . VAL A 1 72 ? -18.916 -0.555 18.405 1.00 96.81 72 VAL A N 1
ATOM 605 C CA . VAL A 1 72 ? -17.490 -0.180 18.335 1.00 96.81 72 VAL A CA 1
ATOM 606 C C . VAL A 1 72 ? -17.095 0.895 19.347 1.00 96.81 72 VAL A C 1
ATOM 608 O O . VAL A 1 72 ? -15.938 0.980 19.747 1.00 96.81 72 VAL A O 1
ATOM 611 N N . TRP A 1 73 ? -18.054 1.715 19.770 1.00 97.12 73 TRP A N 1
ATOM 612 C CA . TRP A 1 73 ? -17.852 2.775 20.755 1.00 97.12 73 TRP A CA 1
ATOM 613 C C . TRP A 1 73 ? -18.357 2.400 22.155 1.00 97.12 73 TRP A C 1
ATOM 615 O O . TRP A 1 73 ? -18.250 3.225 23.061 1.00 97.12 73 TRP A O 1
ATOM 625 N N . ASP A 1 74 ? -18.917 1.199 22.347 1.00 97.44 74 ASP A N 1
ATOM 626 C CA . ASP A 1 74 ? -19.344 0.735 23.667 1.00 97.44 74 ASP A CA 1
ATOM 627 C C . ASP A 1 74 ? -18.133 0.267 24.480 1.00 97.44 74 ASP A C 1
ATOM 629 O O . ASP A 1 74 ? -17.377 -0.611 24.067 1.00 97.44 74 ASP A O 1
ATOM 633 N N . THR A 1 75 ? -17.951 0.878 25.647 1.00 96.88 75 THR A N 1
ATOM 634 C CA . TH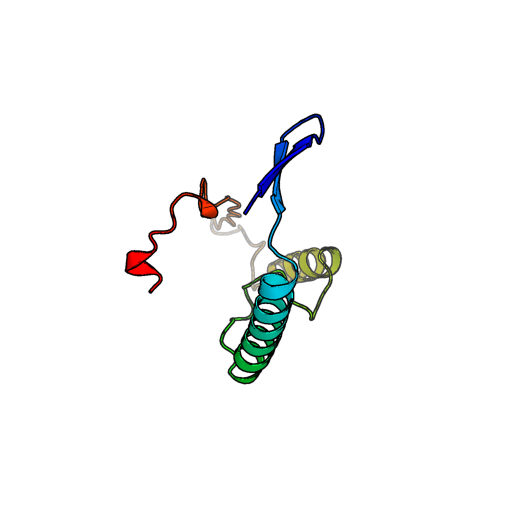R A 1 75 ? -16.874 0.565 26.595 1.00 96.88 75 THR A CA 1
ATOM 635 C C . THR A 1 75 ? -17.417 0.182 27.975 1.00 96.88 75 THR A C 1
ATOM 637 O O . THR A 1 75 ? -16.695 0.274 28.971 1.00 96.88 75 THR A O 1
ATOM 640 N N . SER A 1 76 ? -18.700 -0.179 28.073 1.00 97.50 76 SER A N 1
ATOM 641 C CA . SER A 1 76 ? -19.389 -0.470 29.337 1.00 97.50 76 SER A CA 1
ATOM 642 C C . SER A 1 76 ? -18.840 -1.687 30.099 1.00 97.50 76 SER A C 1
ATOM 644 O O . SER A 1 76 ? -18.914 -1.717 31.327 1.00 97.50 76 SER A O 1
ATOM 646 N N . GLU A 1 77 ? -18.218 -2.644 29.407 1.00 96.38 77 GLU A N 1
ATOM 647 C CA . GLU A 1 77 ? -17.636 -3.875 29.967 1.00 96.38 77 GLU A CA 1
ATOM 648 C C . GLU A 1 77 ? -16.095 -3.875 29.922 1.00 96.38 77 GLU A C 1
ATOM 650 O O . GLU A 1 77 ? -15.453 -4.921 30.026 1.00 96.38 77 GLU A O 1
ATOM 655 N N . GLY A 1 78 ? -15.472 -2.700 29.774 1.00 95.88 78 GLY A N 1
ATOM 656 C CA . GLY A 1 78 ? -14.014 -2.572 29.687 1.00 95.88 78 GLY A CA 1
ATOM 657 C C . GLY A 1 78 ? -13.438 -2.913 28.309 1.00 95.88 78 GLY A C 1
ATOM 658 O O . GLY A 1 78 ? -12.266 -3.280 28.209 1.00 95.88 78 GLY A O 1
ATOM 659 N N . GLN A 1 79 ? -14.243 -2.802 27.249 1.00 97.38 79 GLN A N 1
ATOM 660 C CA . GLN A 1 79 ? -13.790 -2.947 25.867 1.00 97.38 79 GLN A CA 1
ATOM 661 C C . GLN A 1 79 ? -12.834 -1.807 25.466 1.00 97.38 79 GLN A C 1
ATOM 663 O O . GLN A 1 79 ? -12.944 -0.678 25.946 1.00 97.38 79 GLN A O 1
ATOM 668 N N . CYS A 1 80 ? -11.917 -2.098 24.538 1.00 96.62 80 CYS A N 1
ATOM 669 C CA . CYS A 1 80 ? -10.948 -1.140 24.001 1.00 96.62 80 CYS A CA 1
ATOM 670 C C . CYS A 1 80 ? -10.839 -1.273 22.480 1.00 96.62 80 CYS A C 1
ATOM 672 O O . CYS A 1 80 ? -10.660 -2.374 21.960 1.00 96.62 80 CYS A O 1
ATOM 674 N N . VAL A 1 81 ? -10.840 -0.139 21.779 1.00 96.62 81 VAL A N 1
ATOM 675 C CA . VAL A 1 81 ? -10.505 -0.068 20.351 1.00 96.62 81 VAL A CA 1
ATOM 676 C C . VAL A 1 81 ? -9.045 0.339 20.198 1.00 96.62 81 VAL A C 1
ATOM 678 O O . VAL A 1 81 ? -8.586 1.294 20.825 1.00 96.62 81 VAL A O 1
ATOM 681 N N . VAL A 1 82 ? -8.311 -0.370 19.341 1.00 97.69 82 VAL A N 1
ATOM 682 C CA . VAL A 1 82 ? -6.899 -0.095 19.059 1.00 97.69 82 VAL A CA 1
ATOM 683 C C . VAL A 1 82 ? -6.727 0.183 17.573 1.00 97.69 82 VAL A C 1
ATOM 685 O O . VAL A 1 82 ? -7.134 -0.615 16.733 1.00 97.69 82 VAL A O 1
ATOM 688 N N . MET A 1 83 ? -6.080 1.303 17.256 1.00 97.44 83 MET A N 1
ATOM 689 C CA . MET A 1 83 ? -5.669 1.652 15.900 1.00 97.44 83 MET A CA 1
ATOM 690 C C . MET A 1 83 ? -4.150 1.538 15.795 1.00 97.44 83 MET A C 1
ATOM 692 O O . MET A 1 83 ? -3.424 2.176 16.556 1.00 97.44 83 MET A O 1
ATOM 696 N N . LEU A 1 84 ? -3.669 0.744 14.838 1.00 98.00 84 LEU A N 1
ATOM 697 C CA . LEU A 1 84 ? -2.246 0.587 14.548 1.00 98.00 84 LEU A CA 1
ATOM 698 C C . LEU A 1 84 ? -1.943 1.131 13.154 1.00 98.00 84 LEU A C 1
ATOM 700 O O . LEU A 1 84 ? -2.563 0.729 12.173 1.0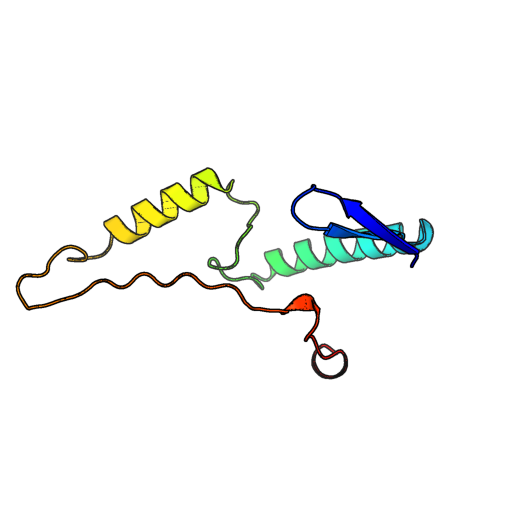0 98.00 84 LEU A O 1
ATOM 704 N N . GLN A 1 85 ? -0.944 2.003 13.069 1.00 97.38 85 GLN A N 1
ATOM 705 C CA . GLN A 1 85 ? -0.391 2.473 11.807 1.00 97.38 85 GLN A CA 1
ATOM 706 C C . GLN A 1 85 ? 1.129 2.352 11.857 1.00 97.38 85 GLN A C 1
ATOM 708 O O . GLN A 1 85 ? 1.779 2.933 12.725 1.00 97.38 85 GLN A O 1
ATOM 713 N N . THR A 1 86 ? 1.698 1.604 10.918 1.00 97.88 86 THR A N 1
ATOM 714 C CA . THR A 1 86 ? 3.145 1.412 10.787 1.00 97.88 86 THR A CA 1
ATOM 715 C C . THR A 1 86 ? 3.544 1.420 9.314 1.00 97.88 86 THR A C 1
ATOM 717 O O . THR A 1 86 ? 2.694 1.398 8.421 1.00 97.88 86 THR A O 1
ATOM 720 N N . LYS A 1 87 ? 4.850 1.493 9.056 1.00 96.50 87 LYS A N 1
ATOM 721 C CA . LYS A 1 87 ? 5.437 1.365 7.721 1.00 96.50 87 LYS A CA 1
ATOM 722 C C . LYS A 1 87 ? 6.328 0.128 7.686 1.00 96.50 87 LYS A C 1
ATOM 724 O O . LYS A 1 87 ? 6.964 -0.207 8.684 1.00 96.50 87 LYS A O 1
ATOM 729 N N . PHE A 1 88 ? 6.397 -0.532 6.534 1.00 96.75 88 PHE A N 1
ATOM 730 C CA . PHE A 1 88 ? 7.385 -1.581 6.307 1.00 96.75 88 PHE A CA 1
ATOM 731 C C . PHE A 1 88 ? 8.743 -0.941 6.011 1.00 96.75 88 PHE A C 1
ATOM 733 O O . PHE A 1 88 ? 8.998 -0.456 4.909 1.00 96.75 88 PHE A O 1
ATOM 740 N N . GLU A 1 89 ? 9.608 -0.913 7.023 1.00 96.50 89 GLU A N 1
ATOM 741 C CA . GLU A 1 89 ? 10.935 -0.309 6.918 1.00 96.50 89 GLU A CA 1
ATOM 742 C C . GLU A 1 89 ? 11.824 -1.065 5.926 1.00 96.50 89 GLU A C 1
ATOM 744 O O . GLU A 1 89 ? 11.981 -2.287 6.012 1.00 96.50 89 GLU A O 1
ATOM 749 N N . LYS A 1 90 ? 12.451 -0.315 5.009 1.00 94.69 90 LYS A N 1
ATOM 750 C CA . LYS A 1 90 ? 13.366 -0.837 3.979 1.00 94.69 90 LYS A CA 1
ATOM 751 C C . LYS A 1 90 ? 12.756 -1.933 3.099 1.00 94.69 90 LYS A C 1
ATOM 753 O O . LYS A 1 90 ? 13.477 -2.815 2.640 1.00 94.69 90 LYS A O 1
ATOM 758 N N . PHE A 1 91 ? 11.443 -1.886 2.859 1.00 95.00 91 PHE A N 1
ATOM 759 C CA . PHE A 1 91 ? 10.750 -2.894 2.053 1.00 95.00 91 PHE A CA 1
ATOM 760 C C . PHE A 1 91 ? 11.398 -3.069 0.675 1.00 95.00 91 PHE A C 1
ATOM 762 O O . PHE A 1 91 ? 11.810 -4.172 0.348 1.00 95.00 91 PHE A O 1
ATOM 769 N N . PHE A 1 92 ? 11.591 -1.978 -0.076 1.00 94.75 92 PHE A N 1
ATOM 770 C CA . PHE A 1 92 ? 12.197 -2.020 -1.413 1.00 94.75 92 PHE A CA 1
ATOM 771 C C . PHE A 1 92 ? 13.655 -2.515 -1.418 1.00 94.75 92 PHE A C 1
ATOM 773 O O . PHE A 1 92 ? 14.071 -3.172 -2.363 1.00 94.75 92 PHE A O 1
ATOM 780 N N . GLU A 1 93 ? 14.428 -2.235 -0.363 1.00 94.62 93 GLU A N 1
ATOM 781 C CA . GLU A 1 93 ? 15.847 -2.625 -0.269 1.00 94.62 93 GLU A CA 1
ATOM 782 C C . GLU A 1 93 ? 16.043 -4.098 0.115 1.00 94.62 93 GLU A C 1
ATOM 784 O O . GLU A 1 93 ? 17.111 -4.660 -0.115 1.00 94.62 93 GLU A O 1
ATOM 789 N N . LYS A 1 94 ? 15.044 -4.714 0.757 1.00 96.88 94 LYS A N 1
ATOM 790 C CA . LYS A 1 94 ? 15.142 -6.060 1.341 1.00 96.88 94 LYS A CA 1
ATOM 791 C C . LYS A 1 94 ? 14.450 -7.145 0.516 1.00 96.88 94 LYS A C 1
ATOM 793 O O . LYS A 1 94 ? 14.245 -8.247 1.022 1.00 96.88 94 LYS A O 1
ATOM 798 N N . ILE A 1 95 ? 14.083 -6.852 -0.728 1.00 96.75 95 ILE A N 1
ATOM 799 C CA . ILE A 1 95 ? 13.520 -7.852 -1.637 1.00 96.75 95 ILE A CA 1
ATOM 800 C C . ILE A 1 95 ? 14.653 -8.757 -2.133 1.00 96.75 95 ILE A C 1
ATOM 802 O O . ILE A 1 95 ? 15.591 -8.294 -2.779 1.00 96.75 95 ILE A O 1
ATOM 806 N N . ASP A 1 96 ? 14.556 -10.052 -1.834 1.00 96.75 96 ASP A N 1
ATOM 807 C CA . ASP A 1 96 ? 15.453 -11.073 -2.377 1.00 96.75 96 ASP A CA 1
ATOM 808 C C . ASP A 1 96 ? 14.964 -11.509 -3.764 1.00 96.75 96 ASP A C 1
ATOM 810 O O . ASP A 1 96 ? 13.863 -12.044 -3.911 1.00 96.75 96 ASP A O 1
ATOM 814 N N . LEU A 1 97 ? 15.796 -11.296 -4.785 1.00 96.56 97 LEU A N 1
ATOM 815 C CA . LEU A 1 97 ? 15.470 -11.622 -6.174 1.00 96.56 97 LEU A CA 1
ATOM 816 C C . LEU A 1 97 ? 15.353 -13.130 -6.429 1.00 96.56 97 LEU A C 1
ATOM 818 O O . LEU A 1 97 ? 14.675 -13.526 -7.371 1.00 96.56 97 LEU A O 1
ATOM 822 N N . THR A 1 98 ? 15.982 -13.973 -5.604 1.00 96.75 98 THR A N 1
ATOM 823 C CA . THR A 1 98 ? 15.854 -15.435 -5.720 1.00 96.75 98 THR A CA 1
ATOM 824 C C . THR A 1 98 ? 14.529 -15.950 -5.176 1.00 96.75 98 THR A C 1
ATOM 826 O O . THR A 1 98 ? 14.036 -16.957 -5.664 1.00 96.75 98 THR A O 1
ATOM 829 N N . LEU A 1 99 ? 13.950 -15.258 -4.192 1.00 96.56 99 LEU A N 1
ATOM 830 C CA . LEU A 1 99 ? 12.628 -15.574 -3.653 1.00 96.56 99 LEU A CA 1
ATOM 831 C C . LEU A 1 99 ? 11.505 -14.982 -4.514 1.00 96.56 99 LEU A C 1
ATOM 833 O O . LEU A 1 99 ? 10.402 -15.520 -4.543 1.00 96.56 99 LEU A O 1
ATOM 837 N N . LEU A 1 100 ? 11.773 -13.850 -5.169 1.00 96.38 100 LEU A N 1
ATOM 838 C CA . LEU A 1 100 ? 10.814 -13.182 -6.045 1.00 96.38 100 LEU A CA 1
ATOM 839 C C . LEU A 1 100 ? 10.557 -13.955 -7.351 1.00 96.38 100 LEU A C 1
ATOM 841 O O . LEU A 1 100 ? 9.467 -13.836 -7.908 1.00 96.38 100 LEU A O 1
ATOM 845 N N . ASN A 1 101 ? 11.559 -14.692 -7.838 1.00 88.31 101 ASN A N 1
ATOM 846 C CA . ASN A 1 101 ? 11.540 -15.439 -9.099 1.00 88.31 101 ASN A CA 1
ATOM 847 C C . ASN A 1 101 ? 11.078 -16.888 -8.914 1.00 88.31 101 ASN A C 1
ATOM 849 O O . ASN A 1 101 ? 10.256 -17.348 -9.737 1.00 88.31 101 ASN A O 1
#

Radius of gyration: 20.38 Å; chains: 1; bounding box: 43×35×56 Å

pLDDT: mean 96.38, std 2.52, range [76.81, 98.44]

InterPro domains:
  IPR027652 Pre-mRNA-processing-splicing factor 8 [PTHR11140] (1-101)